Protein AF-A0A8C3NAK6-F1 (afdb_monomer)

Radius of gyration: 16.0 Å; Cα contacts (8 Å, |Δi|>4): 128; chains: 1; bounding box: 35×32×42 Å

Sequence (98 aa):
MLIKEYRIPLPMSVEEYRIAQLYMIQKKSREETCGEGSGVEILENRPYVDGPGGSGQYTHKVYHIGMHIPSWFRSILPKAALRVEEESWNAYPYTRTR

Nearest PDB structures (foldseek):
  2a1l-assembly1_A  TM=9.042E-01  e=4.346E-08  Rattus norvegicus
  1t27-assembly1_A  TM=8.977E-01  e=1.039E-07  Rattus norvegicus
  8pqo-assembly1_A  TM=7.279E-01  e=9.177E-08  Homo sapiens
  1kcm-assembly1_A-2  TM=6.876E-01  e=9.766E-08  Mus musculus
  5ep5-assembly1_B  TM=2.673E-01  e=7.248E+00  Staphylococcus aureus subsp. aureus Mu50

InterPro domains:
  IPR001666 Phosphatidylinositol transfer protein [PR00391] (16-35)
  IPR001666 Phosphatidylinositol transfer protein [PR00391] (85-98)
  IPR001666 Phosphatidylinositol transfer protein [PTHR10658] (1-98)
  IPR023393 START-like domain superfamily [G3DSA:3.30.530.20] (1-98)
  IPR055261 Phosphatidylinositol transfer protein, N-terminal [PF02121] (1-98)

Structure (mmCIF, N/CA/C/O backbone):
data_AF-A0A8C3NAK6-F1
#
_entry.id   AF-A0A8C3NAK6-F1
#
loop_
_atom_site.group_PDB
_atom_site.id
_atom_site.type_symbol
_atom_site.label_atom_id
_atom_site.label_alt_id
_atom_site.label_comp_id
_atom_site.label_asym_id
_atom_site.label_entity_id
_atom_site.label_seq_id
_atom_site.pdbx_PDB_ins_code
_atom_site.Cartn_x
_atom_site.Cartn_y
_atom_site.Cartn_z
_atom_site.occupancy
_atom_site.B_iso_or_equiv
_atom_site.auth_seq_id
_atom_site.auth_comp_id
_atom_site.auth_asym_id
_atom_site.auth_atom_id
_atom_site.pdbx_PDB_model_num
ATOM 1 N N . MET A 1 1 ? -14.475 -3.952 -17.837 1.00 79.12 1 MET A N 1
ATOM 2 C CA . MET A 1 1 ? -13.682 -3.811 -16.596 1.00 79.12 1 MET A CA 1
ATOM 3 C C . MET A 1 1 ? -14.042 -4.972 -15.685 1.00 79.12 1 MET A C 1
ATOM 5 O O . MET A 1 1 ? -15.227 -5.173 -15.457 1.00 79.12 1 MET A O 1
ATOM 9 N N . LEU A 1 2 ? -13.067 -5.772 -15.249 1.00 93.31 2 LEU A N 1
ATOM 10 C CA . LEU A 1 2 ? -13.302 -6.891 -14.331 1.00 93.31 2 LEU A CA 1
ATOM 11 C C . LEU A 1 2 ? -13.037 -6.410 -12.903 1.00 93.31 2 LEU A C 1
ATOM 13 O O . LEU A 1 2 ? -11.934 -5.955 -12.620 1.00 93.31 2 LEU A O 1
ATOM 17 N N . ILE A 1 3 ? -14.033 -6.503 -12.026 1.00 94.69 3 ILE A N 1
ATOM 18 C CA . ILE A 1 3 ? -13.916 -6.102 -10.620 1.00 94.69 3 ILE A CA 1
ATOM 19 C C . ILE A 1 3 ? -13.894 -7.365 -9.763 1.00 94.69 3 ILE A C 1
ATOM 21 O O . ILE A 1 3 ? -14.727 -8.253 -9.948 1.00 94.69 3 ILE A O 1
ATOM 25 N N . LYS A 1 4 ? -12.933 -7.447 -8.840 1.00 96.88 4 LYS A N 1
ATOM 26 C CA . LYS A 1 4 ? -12.830 -8.518 -7.844 1.00 96.88 4 LYS A CA 1
ATOM 27 C C . LYS A 1 4 ? -12.621 -7.904 -6.465 1.00 96.88 4 LYS A C 1
ATOM 29 O O . LYS A 1 4 ? -11.767 -7.037 -6.310 1.00 96.88 4 LYS A O 1
ATOM 34 N N . GLU A 1 5 ? -13.384 -8.374 -5.485 1.00 96.88 5 GLU A N 1
ATOM 35 C CA . GLU A 1 5 ? -13.239 -7.992 -4.080 1.00 96.88 5 GLU A CA 1
ATOM 36 C C . GLU A 1 5 ? -12.543 -9.122 -3.316 1.00 96.88 5 GLU A C 1
ATOM 38 O O . GLU A 1 5 ? -12.987 -10.270 -3.349 1.00 96.88 5 GLU A O 1
ATOM 43 N N . TYR A 1 6 ? -11.451 -8.793 -2.627 1.00 97.06 6 TYR A N 1
ATOM 44 C CA . TYR A 1 6 ? -10.708 -9.727 -1.786 1.00 97.06 6 TYR A CA 1
ATOM 45 C C . TYR A 1 6 ? -11.007 -9.420 -0.318 1.00 97.06 6 TYR A C 1
ATOM 47 O O . TYR A 1 6 ? -10.666 -8.348 0.175 1.00 97.06 6 TYR A O 1
ATOM 55 N N . ARG A 1 7 ? -11.637 -10.365 0.388 1.00 97.00 7 ARG A N 1
ATOM 56 C CA . ARG A 1 7 ? -11.914 -10.258 1.828 1.00 97.00 7 ARG A CA 1
ATOM 57 C C . ARG A 1 7 ? -10.867 -11.049 2.600 1.00 97.00 7 ARG A C 1
ATOM 59 O O . ARG A 1 7 ? -10.805 -12.267 2.467 1.00 97.00 7 ARG A O 1
ATOM 66 N N . ILE A 1 8 ? -10.051 -10.355 3.390 1.00 95.75 8 ILE A N 1
ATOM 67 C CA . ILE A 1 8 ? -8.921 -10.938 4.122 1.00 95.75 8 ILE A CA 1
ATOM 68 C C . ILE A 1 8 ? -9.182 -10.762 5.627 1.00 95.75 8 ILE A C 1
ATOM 70 O O . ILE A 1 8 ? -8.853 -9.709 6.172 1.00 95.75 8 ILE A O 1
ATOM 74 N N . PRO A 1 9 ? -9.815 -11.736 6.309 1.00 95.94 9 PRO A N 1
ATOM 75 C CA . PRO A 1 9 ? -9.986 -11.673 7.756 1.00 95.94 9 PRO A CA 1
ATOM 76 C C . PRO A 1 9 ? -8.628 -11.845 8.441 1.00 95.94 9 PRO A C 1
ATOM 78 O O . PRO A 1 9 ? -7.874 -12.763 8.119 1.00 95.94 9 PRO A O 1
ATOM 81 N N . LEU A 1 10 ? -8.321 -10.969 9.394 1.00 96.19 10 LEU A N 1
ATOM 82 C CA . LEU A 1 10 ? -7.082 -11.009 10.166 1.00 96.19 10 LEU A CA 1
ATOM 83 C C . LEU A 1 10 ? -7.412 -11.035 11.664 1.00 96.19 10 LEU A C 1
ATOM 85 O O . LEU A 1 10 ? -8.337 -10.338 12.083 1.00 96.19 10 LEU A O 1
ATOM 89 N N . PRO A 1 11 ? -6.677 -11.807 12.484 1.00 96.81 11 PRO A N 1
ATOM 90 C CA . PRO A 1 11 ? -6.885 -11.871 13.929 1.00 96.81 11 PRO A CA 1
ATOM 91 C C . PRO A 1 11 ? -6.214 -10.677 14.634 1.00 96.81 11 PRO A C 1
ATOM 93 O O . PRO A 1 11 ? -5.359 -10.859 15.495 1.00 96.81 11 PRO A O 1
ATOM 96 N N . MET A 1 12 ? -6.553 -9.456 14.219 1.00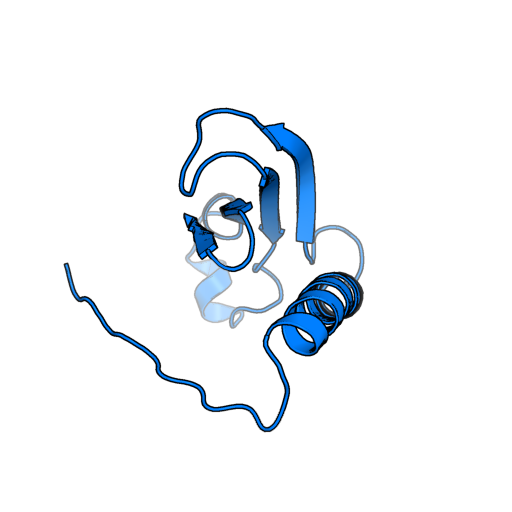 95.69 12 MET A N 1
ATOM 97 C CA . MET A 1 12 ? -6.059 -8.206 14.804 1.00 95.69 12 MET A CA 1
ATOM 98 C C . MET A 1 12 ? -7.115 -7.109 14.696 1.00 95.69 12 MET A C 1
ATOM 100 O O . MET A 1 12 ? -7.970 -7.137 13.807 1.00 95.69 12 MET A O 1
ATOM 104 N N . SER A 1 13 ? -7.042 -6.141 15.602 1.00 97.00 13 SER A N 1
ATOM 105 C CA . SER A 1 13 ? -7.854 -4.926 15.552 1.00 97.00 13 SER A CA 1
ATOM 106 C C . SER A 1 13 ? -7.471 -4.032 14.368 1.00 97.00 13 SER A C 1
ATOM 108 O O . SER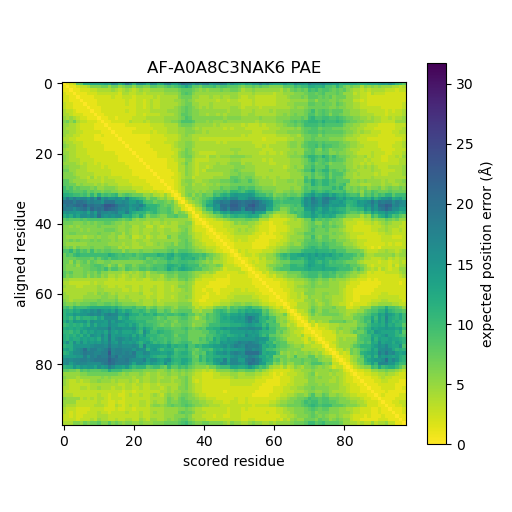 A 1 13 ? -6.406 -4.161 13.755 1.00 97.00 13 SER A O 1
ATOM 110 N N . VAL A 1 14 ? -8.356 -3.089 14.055 1.00 94.75 14 VAL A N 1
ATOM 111 C CA . VAL A 1 14 ? -8.139 -2.069 13.022 1.00 94.75 14 VAL A CA 1
ATOM 112 C C . VAL A 1 14 ? -6.926 -1.204 13.408 1.00 94.75 14 VAL A C 1
ATOM 114 O O . VAL A 1 14 ? -6.020 -0.969 12.612 1.00 94.75 14 VAL A O 1
ATOM 117 N N . GLU A 1 15 ? -6.819 -0.819 14.672 1.00 93.94 15 GLU A N 1
ATOM 118 C CA . GLU A 1 15 ? -5.719 -0.017 15.203 1.00 93.94 15 GLU A CA 1
ATOM 119 C C . GLU A 1 15 ? -4.362 -0.728 15.079 1.00 93.94 15 GLU A C 1
ATOM 121 O O . GLU A 1 15 ? -3.385 -0.119 14.630 1.00 93.94 15 GLU A O 1
ATOM 126 N N . GLU A 1 16 ? -4.295 -2.022 15.405 1.00 96.31 16 GLU A N 1
ATOM 127 C CA . GLU A 1 16 ? -3.086 -2.835 15.213 1.00 96.31 16 GLU A CA 1
ATOM 128 C C . GLU A 1 16 ? -2.727 -2.963 13.731 1.00 96.31 16 GLU A C 1
ATOM 130 O O . GLU A 1 16 ? -1.555 -2.822 13.362 1.00 96.31 16 GLU A O 1
ATOM 135 N N . TYR A 1 17 ? -3.727 -3.157 12.863 1.00 95.25 17 TYR A N 1
ATOM 136 C CA . TYR A 1 17 ? -3.508 -3.243 11.422 1.00 95.25 17 TYR A CA 1
ATOM 137 C C . TYR A 1 17 ? -2.901 -1.956 10.857 1.00 95.25 17 TYR A C 1
ATOM 139 O O . TYR A 1 17 ? -2.023 -2.030 10.000 1.00 95.25 17 TYR A O 1
ATOM 147 N N . ARG A 1 18 ? -3.296 -0.776 11.351 1.00 91.00 18 ARG A N 1
ATOM 148 C CA . ARG A 1 18 ? -2.707 0.506 10.922 1.00 91.00 18 ARG A CA 1
ATOM 149 C C . ARG A 1 18 ? -1.190 0.531 11.115 1.00 91.00 18 ARG A C 1
ATOM 151 O O . ARG A 1 18 ? -0.455 0.939 10.216 1.00 91.00 18 ARG A O 1
ATOM 158 N N . ILE A 1 19 ? -0.724 0.094 12.284 1.00 92.50 19 ILE A N 1
ATOM 159 C CA . ILE A 1 19 ? 0.705 0.052 12.622 1.00 92.50 19 ILE A CA 1
ATOM 160 C C . ILE A 1 19 ? 1.400 -1.031 11.789 1.00 92.50 19 ILE A C 1
ATOM 162 O O . ILE A 1 19 ? 2.441 -0.775 11.175 1.00 92.50 19 ILE A O 1
ATOM 166 N N . ALA A 1 20 ? 0.797 -2.221 11.717 1.00 93.06 20 ALA A N 1
ATOM 167 C CA . ALA A 1 20 ? 1.331 -3.349 10.964 1.00 93.06 20 ALA A CA 1
ATOM 168 C C . ALA A 1 20 ? 1.471 -3.033 9.467 1.00 93.06 20 ALA A C 1
ATOM 170 O O . ALA A 1 20 ? 2.497 -3.347 8.871 1.00 93.06 20 ALA A O 1
ATOM 171 N N . GLN A 1 21 ? 0.484 -2.369 8.863 1.00 90.44 21 GLN A N 1
ATOM 172 C CA . GLN A 1 21 ? 0.491 -1.990 7.451 1.00 90.44 21 GLN A CA 1
ATOM 173 C C . GLN A 1 21 ? 1.676 -1.074 7.127 1.00 90.44 21 GLN A C 1
ATOM 175 O O . GLN A 1 21 ? 2.413 -1.338 6.178 1.00 90.44 21 GLN A O 1
ATOM 180 N N . LEU A 1 22 ? 1.897 -0.026 7.927 1.00 86.94 22 LEU A N 1
ATOM 181 C CA . LEU A 1 22 ? 3.009 0.907 7.720 1.00 86.94 22 LEU A CA 1
ATOM 182 C C . LEU A 1 22 ? 4.367 0.211 7.866 1.00 86.94 22 LEU A C 1
ATOM 184 O O . LEU A 1 22 ? 5.248 0.398 7.022 1.00 86.94 22 LEU A O 1
ATOM 188 N N . TYR A 1 23 ? 4.512 -0.636 8.888 1.00 90.94 23 TYR A N 1
ATOM 189 C CA . TYR A 1 23 ? 5.712 -1.451 9.075 1.00 90.94 23 TYR A CA 1
ATOM 190 C C . TYR A 1 23 ? 5.955 -2.382 7.879 1.00 90.94 23 TYR A C 1
ATOM 192 O O . TYR A 1 23 ? 7.067 -2.444 7.354 1.00 90.94 23 TYR A O 1
ATOM 200 N N . MET A 1 24 ? 4.915 -3.078 7.414 1.00 89.94 24 MET A N 1
ATOM 201 C CA . MET A 1 24 ? 5.015 -4.019 6.300 1.00 89.94 24 MET A CA 1
ATOM 202 C C . MET A 1 24 ? 5.361 -3.326 4.985 1.00 89.94 24 MET A C 1
ATOM 204 O O . MET A 1 24 ? 6.171 -3.864 4.235 1.00 89.94 24 MET A O 1
ATOM 208 N N . ILE A 1 25 ? 4.827 -2.129 4.723 1.00 84.19 25 ILE A N 1
ATOM 209 C CA . ILE A 1 25 ? 5.210 -1.329 3.550 1.00 84.19 25 ILE A CA 1
ATOM 210 C C . ILE A 1 25 ? 6.711 -1.029 3.593 1.00 84.19 25 ILE A C 1
ATOM 212 O O . ILE A 1 25 ? 7.412 -1.302 2.623 1.00 84.19 25 ILE A O 1
ATOM 216 N N . GLN A 1 26 ? 7.226 -0.532 4.721 1.00 82.88 26 GLN A N 1
ATOM 217 C CA . GLN A 1 26 ? 8.652 -0.213 4.854 1.00 82.88 26 GLN A CA 1
ATOM 218 C C . GLN A 1 26 ? 9.540 -1.454 4.728 1.00 82.88 26 GLN A C 1
ATOM 220 O O . GLN A 1 26 ? 10.536 -1.439 3.999 1.00 82.88 26 GLN A O 1
ATOM 225 N N . LYS A 1 27 ? 9.174 -2.542 5.414 1.00 87.94 27 LYS A N 1
ATOM 226 C CA . LYS A 1 27 ? 9.909 -3.806 5.357 1.00 87.94 27 LYS A CA 1
ATOM 227 C C . LYS A 1 27 ? 9.938 -4.358 3.933 1.00 87.94 27 LYS A C 1
ATOM 229 O O . LYS A 1 27 ? 11.011 -4.705 3.447 1.00 87.94 27 LYS A O 1
ATOM 234 N N . LYS A 1 28 ? 8.790 -4.376 3.248 1.00 83.50 28 LYS A N 1
ATOM 235 C CA . LYS A 1 28 ? 8.687 -4.892 1.881 1.00 83.50 28 LYS A CA 1
ATOM 236 C C . LYS A 1 28 ? 9.461 -4.031 0.888 1.00 83.50 28 LYS A C 1
ATOM 238 O O . LYS A 1 28 ? 10.192 -4.577 0.071 1.00 83.50 28 LYS A O 1
ATOM 243 N N . SER A 1 29 ? 9.379 -2.703 0.995 1.00 76.62 29 SER A N 1
ATOM 244 C CA . SER A 1 29 ? 10.187 -1.796 0.170 1.00 76.62 29 SER A CA 1
ATOM 245 C C . SER A 1 29 ? 11.688 -2.059 0.330 1.00 76.62 29 SER A C 1
ATOM 247 O O . SER A 1 29 ? 12.416 -2.056 -0.661 1.00 76.62 29 SER A O 1
ATOM 249 N N . ARG A 1 30 ? 12.155 -2.346 1.552 1.00 80.44 30 ARG A N 1
ATOM 250 C CA . ARG A 1 30 ? 13.558 -2.706 1.804 1.00 80.44 30 ARG A CA 1
ATOM 251 C C . ARG A 1 30 ? 13.943 -4.053 1.186 1.00 80.44 30 ARG A C 1
ATOM 253 O O . ARG A 1 30 ? 15.040 -4.163 0.656 1.00 80.44 30 ARG A O 1
ATOM 260 N N . GLU A 1 31 ? 13.073 -5.058 1.263 1.00 80.12 31 GLU A N 1
ATOM 261 C CA . GLU A 1 31 ? 13.320 -6.394 0.693 1.00 80.12 31 GLU A CA 1
ATOM 262 C C . GLU A 1 31 ? 13.354 -6.395 -0.843 1.00 80.12 31 GLU A C 1
ATOM 264 O O . GLU A 1 31 ? 14.125 -7.144 -1.431 1.00 80.12 31 GLU A O 1
ATOM 269 N N . GLU A 1 32 ? 12.540 -5.560 -1.492 1.00 71.06 32 GLU A N 1
ATOM 270 C CA . GLU A 1 32 ? 12.469 -5.473 -2.961 1.00 71.06 32 GLU A CA 1
ATOM 271 C C . GLU A 1 32 ? 13.601 -4.628 -3.576 1.00 71.06 32 GLU A C 1
ATOM 273 O O . GLU A 1 32 ? 13.833 -4.662 -4.786 1.00 71.06 32 GLU A O 1
ATOM 278 N N . THR A 1 33 ? 14.329 -3.860 -2.764 1.00 70.12 33 THR A N 1
ATOM 279 C CA . THR A 1 33 ? 15.430 -3.017 -3.247 1.00 70.12 33 THR A CA 1
ATOM 280 C C . THR A 1 33 ? 16.725 -3.828 -3.329 1.00 70.12 33 THR A C 1
ATOM 282 O O . THR A 1 33 ? 17.481 -3.926 -2.364 1.00 70.12 33 THR A O 1
ATOM 285 N N . CYS A 1 34 ? 16.989 -4.404 -4.503 1.00 62.59 34 CYS A N 1
ATOM 286 C CA . CYS A 1 34 ? 18.169 -5.226 -4.793 1.00 62.59 34 CYS A CA 1
ATOM 287 C C . CYS A 1 34 ? 19.110 -4.531 -5.797 1.00 62.59 34 CYS A C 1
ATOM 289 O O . CYS A 1 34 ? 19.104 -4.850 -6.984 1.00 62.59 34 CYS A O 1
ATOM 291 N N . GLY A 1 35 ? 19.947 -3.603 -5.322 1.00 63.28 35 GLY A N 1
ATOM 292 C CA . GLY A 1 35 ? 20.980 -2.944 -6.141 1.00 63.28 35 GLY A CA 1
ATOM 293 C C . GLY A 1 35 ? 20.464 -1.852 -7.094 1.00 63.28 35 GLY A C 1
ATOM 294 O O . GLY A 1 35 ? 19.297 -1.471 -7.061 1.00 63.28 35 GLY A O 1
ATOM 295 N N . GLU A 1 36 ? 21.355 -1.305 -7.929 1.00 58.22 36 GLU A N 1
ATOM 296 C CA . GLU A 1 36 ? 21.030 -0.215 -8.865 1.00 58.22 36 GLU A CA 1
ATOM 297 C C . GLU A 1 36 ? 19.993 -0.643 -9.919 1.00 58.22 36 GLU A C 1
ATOM 299 O O . GLU A 1 36 ? 20.191 -1.602 -10.666 1.00 58.22 36 GLU A O 1
ATOM 304 N N . GLY A 1 37 ? 18.884 0.100 -10.008 1.00 61.22 37 GLY A N 1
ATOM 305 C CA . GLY A 1 37 ? 17.851 -0.087 -11.034 1.00 61.22 37 GLY A CA 1
ATOM 306 C C . GLY A 1 37 ? 16.801 -1.169 -10.743 1.00 61.22 37 GLY A C 1
ATOM 307 O O . GLY A 1 37 ? 16.009 -1.479 -11.636 1.00 61.22 37 GLY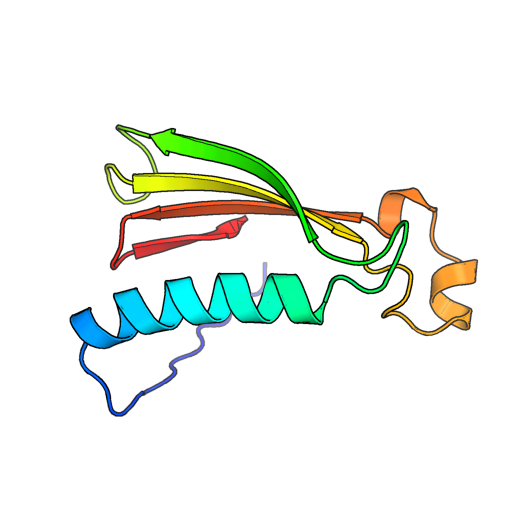 A O 1
ATOM 308 N N . SER A 1 38 ? 16.772 -1.722 -9.525 1.00 66.00 38 SER A N 1
ATOM 309 C CA . SER A 1 38 ? 15.751 -2.664 -9.044 1.00 66.00 38 SER A CA 1
ATOM 310 C C . SER A 1 38 ? 15.106 -2.148 -7.757 1.00 66.00 38 SER A C 1
ATOM 312 O O . SER A 1 38 ? 15.798 -1.629 -6.884 1.00 66.00 38 SER A O 1
ATOM 314 N N . GLY A 1 39 ? 13.793 -2.337 -7.616 1.00 75.31 39 GLY A N 1
ATOM 315 C CA . GLY A 1 39 ? 13.065 -2.027 -6.383 1.00 75.31 39 GLY A CA 1
ATOM 316 C C . GLY A 1 39 ? 12.060 -0.886 -6.506 1.00 75.31 39 GLY A C 1
ATOM 317 O O . GLY A 1 39 ? 11.469 -0.676 -7.568 1.00 75.31 39 GLY A O 1
ATOM 318 N N . VAL A 1 40 ? 11.826 -0.200 -5.385 1.00 81.31 40 VAL A N 1
ATOM 319 C CA . VAL A 1 40 ? 10.755 0.793 -5.222 1.00 81.31 40 VAL A CA 1
ATOM 320 C C . VAL A 1 40 ? 11.353 2.176 -5.000 1.00 81.31 40 VAL A C 1
ATOM 322 O O . VAL A 1 40 ? 11.991 2.424 -3.979 1.00 81.31 40 VAL A O 1
ATOM 325 N N . GLU A 1 41 ? 11.109 3.091 -5.930 1.00 83.44 41 GLU A N 1
ATOM 326 C CA . GLU A 1 41 ? 11.454 4.504 -5.802 1.00 83.44 41 GLU A CA 1
ATOM 327 C C . GLU A 1 41 ? 10.246 5.273 -5.252 1.00 83.44 41 GLU A C 1
ATOM 329 O O . GLU A 1 41 ? 9.134 5.127 -5.755 1.00 83.44 41 GLU A O 1
ATOM 334 N N . ILE A 1 42 ? 10.439 6.086 -4.211 1.00 85.69 42 ILE A N 1
ATOM 335 C CA . ILE A 1 42 ? 9.390 6.964 -3.675 1.00 85.69 42 ILE A CA 1
ATOM 336 C C . ILE A 1 42 ? 9.627 8.361 -4.248 1.00 85.69 42 ILE A C 1
ATOM 338 O O . ILE A 1 42 ? 10.558 9.042 -3.824 1.00 85.69 42 ILE A O 1
ATOM 342 N N . LEU A 1 43 ? 8.791 8.780 -5.198 1.00 89.00 43 LEU A N 1
ATOM 343 C CA . LEU A 1 43 ? 8.898 10.088 -5.849 1.00 89.00 43 LEU A CA 1
ATOM 344 C C . LEU A 1 43 ? 8.269 11.198 -5.011 1.00 89.00 43 LEU A C 1
ATOM 346 O O . LEU A 1 43 ? 8.810 12.295 -4.909 1.00 89.00 43 LEU A O 1
ATOM 350 N N . GLU A 1 44 ? 7.119 10.914 -4.403 1.00 91.56 44 GLU A N 1
ATOM 351 C CA . GLU A 1 44 ? 6.390 11.888 -3.602 1.00 91.56 44 GLU A CA 1
ATOM 352 C C . GLU A 1 44 ? 5.809 11.222 -2.360 1.00 91.56 44 GLU A C 1
ATOM 354 O O . GLU A 1 44 ? 5.300 10.101 -2.413 1.00 91.56 44 GLU A O 1
ATOM 359 N N . ASN A 1 45 ? 5.892 11.916 -1.229 1.00 92.12 45 ASN A N 1
ATOM 360 C CA . ASN A 1 45 ? 5.287 11.499 0.025 1.00 92.12 45 ASN A CA 1
ATOM 361 C C . ASN A 1 45 ? 4.876 12.749 0.804 1.00 92.12 45 ASN A C 1
ATOM 363 O O . ASN A 1 45 ? 5.711 13.381 1.454 1.00 92.12 45 ASN A O 1
ATOM 367 N N . ARG A 1 46 ? 3.601 13.128 0.715 1.00 93.25 46 ARG A N 1
ATOM 368 C CA . ARG A 1 46 ? 3.097 14.360 1.331 1.00 93.25 46 ARG A CA 1
ATOM 369 C C . ARG A 1 46 ? 1.721 14.174 1.961 1.00 93.25 46 ARG A C 1
ATOM 371 O O . ARG A 1 46 ? 0.932 13.361 1.475 1.00 93.25 46 ARG A O 1
ATOM 378 N N . PRO A 1 47 ? 1.397 14.950 3.007 1.00 94.62 47 PRO A N 1
ATOM 379 C CA . PRO A 1 47 ? 0.024 15.037 3.473 1.00 94.62 47 PRO A CA 1
ATOM 380 C C . PRO A 1 47 ? -0.868 15.673 2.395 1.00 94.62 47 PRO A C 1
ATOM 382 O O . PRO A 1 47 ? -0.413 16.478 1.574 1.00 94.62 47 PRO A O 1
ATOM 385 N N . TYR A 1 48 ? -2.152 15.326 2.408 1.00 93.31 48 TYR A N 1
ATOM 386 C CA . TYR A 1 48 ? -3.180 15.969 1.594 1.00 93.31 48 TYR A CA 1
ATOM 387 C C . TYR A 1 48 ? -4.445 16.236 2.414 1.00 93.31 48 TYR A C 1
ATOM 389 O O . TYR A 1 48 ? -4.738 15.555 3.399 1.00 93.31 48 TYR A O 1
ATOM 397 N N . VAL A 1 49 ? -5.203 17.231 1.963 1.00 91.56 49 VAL A N 1
ATOM 398 C CA . VAL A 1 49 ? -6.535 17.588 2.460 1.00 91.56 49 VAL A CA 1
ATOM 399 C C . VAL A 1 49 ? -7.492 17.512 1.264 1.00 91.56 49 VAL A C 1
ATOM 401 O O . VAL A 1 49 ? -7.057 17.734 0.134 1.00 91.56 49 VAL A O 1
ATOM 404 N N . ASP A 1 50 ? -8.749 17.133 1.498 1.00 88.12 50 ASP A N 1
ATOM 405 C CA . ASP A 1 50 ? -9.813 17.032 0.481 1.00 88.12 50 ASP A CA 1
ATOM 406 C C . ASP A 1 50 ? -9.546 16.045 -0.676 1.00 88.12 50 ASP A C 1
ATOM 408 O O . ASP A 1 50 ? -9.872 16.296 -1.837 1.00 88.12 50 ASP A O 1
ATOM 412 N N . GLY A 1 51 ? -8.966 14.885 -0.367 1.00 86.81 51 GLY A N 1
ATOM 413 C CA . GLY A 1 51 ? -8.792 13.779 -1.311 1.00 86.81 51 GLY A CA 1
ATOM 414 C C . GLY A 1 51 ? -9.691 12.566 -1.016 1.00 86.81 51 GLY A C 1
ATOM 415 O O . GLY A 1 51 ? -10.650 12.644 -0.246 1.00 86.81 51 GLY A O 1
ATOM 416 N N . PRO A 1 52 ? -9.416 11.408 -1.640 1.00 87.25 52 PRO A N 1
ATOM 417 C CA . PRO A 1 52 ? -10.214 10.194 -1.469 1.00 87.25 52 PRO A CA 1
ATOM 418 C C . PRO A 1 52 ? -10.199 9.706 -0.017 1.00 87.25 52 PRO A C 1
ATOM 420 O O . PRO A 1 52 ? -9.161 9.292 0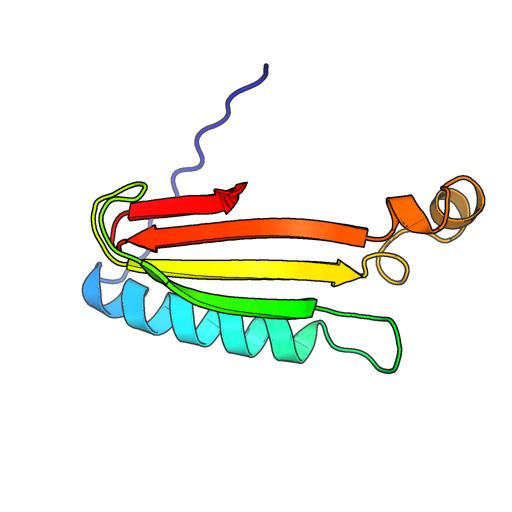.485 1.00 87.25 52 PRO A O 1
ATOM 423 N N . GLY A 1 53 ? -11.358 9.709 0.642 1.00 87.50 53 GLY A N 1
ATOM 424 C CA . GLY A 1 53 ? -11.458 9.378 2.068 1.00 87.50 53 GLY A CA 1
ATOM 425 C C . GLY A 1 53 ? -11.203 10.556 3.018 1.00 87.50 53 GLY A C 1
ATOM 426 O O . GLY A 1 53 ? -11.161 10.342 4.223 1.00 87.50 53 GLY A O 1
ATOM 427 N N . GLY A 1 54 ? -11.083 11.789 2.511 1.00 91.88 54 GLY A N 1
ATOM 428 C CA . GLY A 1 54 ? -10.935 13.002 3.320 1.00 91.88 54 GLY A CA 1
ATOM 429 C C . GLY A 1 54 ? -9.500 13.518 3.332 1.00 91.88 54 GLY A C 1
ATOM 430 O O . GLY A 1 54 ? -8.981 13.920 2.296 1.00 91.88 54 GLY A O 1
ATOM 431 N N . SER A 1 55 ? -8.864 13.547 4.499 1.00 91.81 55 SER A N 1
ATOM 432 C CA . SER A 1 55 ? -7.458 13.931 4.660 1.00 91.81 55 SER A CA 1
ATOM 433 C C . SER A 1 55 ? -6.593 12.709 4.954 1.00 91.81 55 SER A C 1
ATOM 435 O O . SER A 1 55 ? -7.041 11.729 5.551 1.00 91.81 55 SER A O 1
ATOM 437 N N . GLY A 1 56 ? -5.336 12.747 4.521 1.00 92.44 56 GLY A N 1
ATOM 438 C CA . GLY A 1 56 ? -4.457 11.595 4.666 1.00 92.44 56 GLY A CA 1
ATOM 439 C C . GLY A 1 56 ? -3.065 11.812 4.099 1.00 92.44 56 GLY A C 1
ATOM 440 O O . GLY A 1 56 ? -2.609 12.945 3.941 1.00 92.44 56 GLY A O 1
ATOM 441 N N . GLN A 1 57 ? -2.396 10.706 3.778 1.00 92.38 57 GLN A N 1
ATOM 442 C CA . GLN A 1 57 ? -1.071 10.699 3.167 1.00 92.38 57 GLN A CA 1
ATOM 443 C C . GLN A 1 57 ? -1.155 10.267 1.704 1.00 92.38 57 GLN A C 1
ATOM 445 O O . GLN A 1 57 ? -1.740 9.229 1.386 1.00 92.38 57 GLN A O 1
ATOM 450 N N . TYR A 1 58 ? -0.562 11.060 0.819 1.00 93.38 58 TYR A N 1
ATOM 451 C CA . TYR A 1 58 ? -0.401 10.740 -0.589 1.00 93.38 58 TYR A CA 1
ATOM 452 C C . TYR A 1 58 ? 1.020 10.245 -0.833 1.00 93.38 58 TYR A C 1
ATOM 454 O O . TYR A 1 58 ? 1.981 10.874 -0.377 1.00 93.38 58 TYR A O 1
ATOM 462 N N . THR A 1 59 ? 1.151 9.146 -1.571 1.00 92.12 59 THR A N 1
ATOM 463 C CA . THR A 1 59 ? 2.446 8.651 -2.033 1.00 92.12 59 THR A CA 1
ATOM 464 C C . THR A 1 59 ? 2.413 8.322 -3.514 1.00 92.12 59 THR A C 1
ATOM 466 O O . THR A 1 59 ? 1.510 7.615 -3.953 1.00 92.12 59 THR A O 1
ATOM 469 N N . HIS A 1 60 ? 3.440 8.753 -4.238 1.00 92.81 60 HIS A N 1
ATOM 470 C CA . HIS A 1 60 ? 3.698 8.351 -5.615 1.00 92.81 60 HIS A CA 1
ATOM 471 C C . HIS A 1 60 ? 4.981 7.521 -5.648 1.00 92.81 60 HIS A C 1
ATOM 473 O O . HIS A 1 60 ? 6.036 7.986 -5.199 1.00 92.81 60 HIS A O 1
ATOM 479 N N . LYS A 1 61 ? 4.884 6.282 -6.130 1.00 89.25 61 LYS A N 1
ATOM 480 C CA . LYS A 1 61 ? 6.000 5.336 -6.184 1.00 89.25 61 LYS A CA 1
ATOM 481 C C . LYS A 1 61 ? 6.190 4.778 -7.584 1.00 89.25 61 LYS A C 1
ATOM 483 O O . LYS A 1 61 ? 5.220 4.576 -8.306 1.00 89.25 61 LYS A O 1
ATOM 488 N N . VAL A 1 62 ? 7.434 4.457 -7.922 1.00 88.50 62 VAL A N 1
ATOM 489 C CA . VAL A 1 62 ? 7.790 3.757 -9.156 1.00 88.50 62 VAL A CA 1
ATOM 490 C C . VAL A 1 62 ? 8.435 2.425 -8.814 1.00 88.50 62 VAL A C 1
ATOM 492 O O . VAL A 1 62 ? 9.461 2.361 -8.139 1.00 88.50 62 VAL A O 1
ATOM 495 N N . TYR A 1 63 ? 7.835 1.348 -9.303 1.00 84.56 63 TYR A N 1
ATOM 496 C CA . TYR A 1 63 ? 8.332 -0.011 -9.159 1.00 84.56 63 TYR A CA 1
ATOM 497 C C . TYR A 1 63 ? 9.106 -0.415 -10.409 1.00 84.56 63 TYR A C 1
ATOM 499 O O . TYR A 1 63 ? 8.572 -0.426 -11.521 1.00 84.56 63 TYR A O 1
ATOM 507 N N . HIS A 1 64 ? 10.365 -0.795 -10.222 1.00 83.62 64 HIS A N 1
ATOM 508 C CA . HIS A 1 64 ? 11.245 -1.290 -11.273 1.00 83.62 64 HIS A CA 1
ATOM 509 C C . HIS A 1 64 ? 11.193 -2.820 -11.314 1.00 83.62 64 HIS A C 1
ATOM 511 O O . HIS A 1 64 ? 11.960 -3.509 -10.644 1.00 83.62 64 HIS A O 1
ATOM 517 N N . ILE A 1 65 ? 10.285 -3.368 -12.121 1.00 78.75 65 ILE A N 1
ATOM 518 C CA . ILE A 1 65 ? 9.989 -4.811 -12.155 1.00 78.75 65 ILE A CA 1
ATOM 519 C C . ILE A 1 65 ? 10.865 -5.600 -13.137 1.00 78.75 65 ILE A C 1
ATOM 521 O O . ILE A 1 65 ? 10.740 -6.816 -13.244 1.00 78.75 65 ILE A O 1
ATOM 525 N N . GLY A 1 66 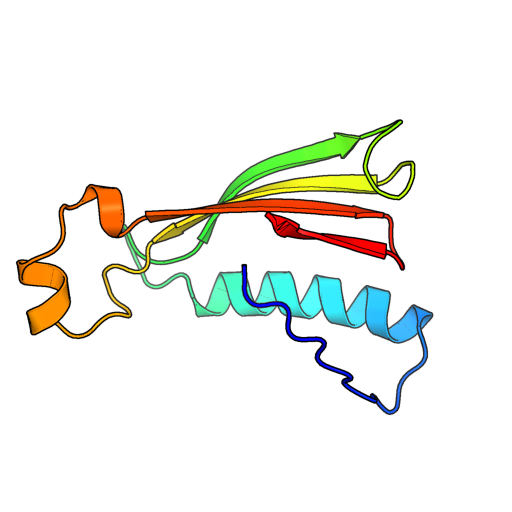? 11.785 -4.944 -13.849 1.00 72.75 66 GLY A N 1
ATOM 526 C CA . GLY A 1 66 ? 12.583 -5.574 -14.908 1.00 72.75 66 GLY A CA 1
ATOM 527 C C . GLY A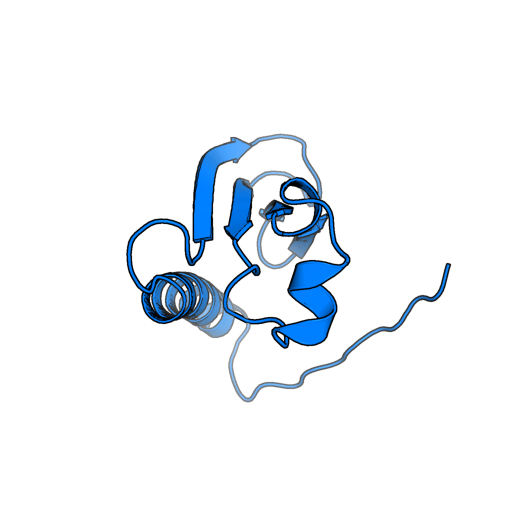 1 66 ? 13.425 -6.781 -14.477 1.00 72.75 66 GLY A C 1
ATOM 528 O O . GLY A 1 66 ? 13.758 -7.611 -15.322 1.00 72.75 66 GLY A O 1
ATOM 529 N N . MET A 1 67 ? 13.760 -6.899 -13.191 1.00 68.44 67 MET A N 1
ATOM 530 C CA . MET A 1 67 ? 14.490 -8.045 -12.631 1.00 68.44 67 MET A CA 1
ATOM 531 C C . MET A 1 67 ? 13.570 -9.157 -12.101 1.00 68.44 67 MET A C 1
ATOM 533 O O . MET A 1 67 ? 14.032 -10.277 -11.905 1.00 68.44 67 MET A O 1
ATOM 537 N N . HIS A 1 68 ? 12.276 -8.876 -11.916 1.00 71.81 68 HIS A N 1
ATOM 538 C CA . HIS A 1 68 ? 11.290 -9.809 -11.356 1.00 71.81 68 HIS A CA 1
ATOM 539 C C . HIS A 1 68 ? 10.470 -10.549 -12.424 1.00 71.81 68 HIS A C 1
ATOM 541 O O . HIS A 1 68 ? 9.680 -11.431 -12.090 1.00 71.81 68 HIS A O 1
ATOM 547 N N . ILE A 1 69 ? 10.642 -10.211 -13.706 1.00 77.69 69 ILE A N 1
ATOM 548 C CA . ILE A 1 69 ? 9.909 -10.832 -14.813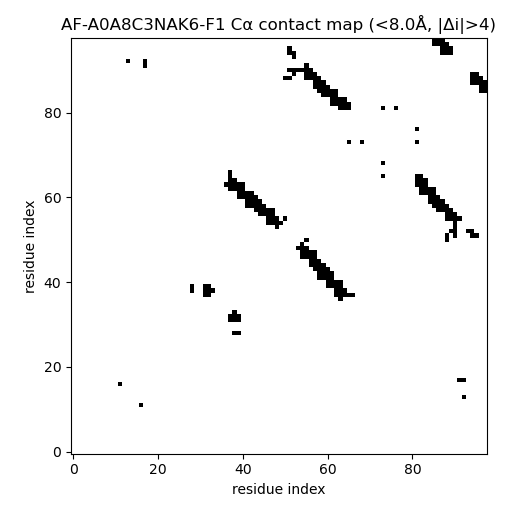 1.00 77.69 69 ILE A CA 1
ATOM 549 C C . ILE A 1 69 ? 10.832 -11.785 -15.595 1.00 77.69 69 ILE A C 1
ATOM 551 O O . ILE A 1 69 ? 12.006 -11.455 -15.789 1.00 77.69 69 ILE A O 1
ATOM 555 N N . PRO A 1 70 ? 10.344 -12.950 -16.078 1.00 79.81 70 PRO A N 1
ATOM 556 C CA . PRO A 1 70 ? 11.160 -13.892 -16.839 1.00 79.81 70 PRO A CA 1
ATOM 557 C C . PRO A 1 70 ? 11.896 -13.247 -18.021 1.00 79.81 70 PRO A C 1
ATOM 559 O O . PRO A 1 70 ? 11.333 -12.437 -18.761 1.00 79.81 70 PRO A O 1
ATOM 562 N N . SER A 1 71 ? 13.150 -13.651 -18.241 1.00 77.56 71 SER A N 1
ATOM 563 C CA . SER A 1 71 ? 14.055 -13.018 -19.213 1.00 77.56 71 SER A CA 1
ATOM 564 C C . SER A 1 71 ? 13.511 -12.986 -20.645 1.00 77.56 71 SER A C 1
ATOM 566 O O . SER A 1 71 ? 13.733 -12.007 -21.353 1.00 77.56 71 SER A O 1
ATOM 568 N N . 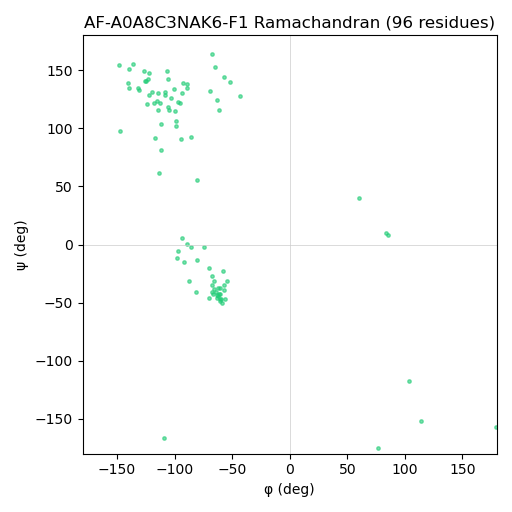TRP A 1 72 ? 12.760 -14.015 -21.058 1.00 82.00 72 TRP A N 1
ATOM 569 C CA . TRP A 1 72 ? 12.133 -14.084 -22.385 1.00 82.00 72 TRP A CA 1
ATOM 570 C C . TRP A 1 72 ? 11.015 -13.048 -22.581 1.00 82.00 72 TRP A C 1
ATOM 572 O O . TRP A 1 72 ? 10.750 -12.632 -23.702 1.00 82.00 72 TRP A O 1
ATOM 582 N N . PHE A 1 73 ? 10.358 -12.618 -21.501 1.00 79.50 73 PHE A N 1
ATOM 583 C CA . PHE A 1 73 ? 9.310 -11.600 -21.548 1.00 79.50 73 PHE A CA 1
ATOM 584 C C . PHE A 1 73 ? 9.906 -10.191 -21.440 1.00 79.50 73 PHE A C 1
ATOM 586 O O . PHE A 1 73 ? 9.425 -9.249 -22.063 1.00 79.50 73 PHE A O 1
ATOM 593 N N . ARG A 1 74 ? 11.025 -10.044 -20.720 1.00 75.44 74 ARG A N 1
ATOM 594 C CA . ARG A 1 74 ? 11.788 -8.789 -20.683 1.00 75.44 74 ARG A CA 1
ATOM 595 C C . ARG A 1 74 ? 12.338 -8.396 -22.058 1.00 75.44 74 ARG A C 1
ATOM 597 O O . ARG A 1 74 ? 12.377 -7.209 -22.361 1.00 75.44 74 ARG A O 1
ATOM 604 N N . SER A 1 75 ? 12.774 -9.354 -22.879 1.00 76.56 75 SER A N 1
ATOM 605 C CA . SER A 1 75 ? 13.389 -9.074 -24.188 1.00 76.56 75 SER A CA 1
ATOM 606 C C . SER A 1 75 ? 12.411 -8.546 -25.243 1.00 76.56 75 SER A C 1
ATOM 608 O O . SER A 1 75 ? 12.848 -7.923 -26.206 1.00 76.56 75 SER A O 1
ATOM 610 N N . ILE A 1 76 ? 11.108 -8.769 -25.059 1.00 83.00 76 ILE A N 1
ATOM 611 C CA . ILE A 1 76 ? 10.053 -8.297 -25.969 1.00 83.00 76 ILE A CA 1
ATOM 612 C C . ILE A 1 76 ? 9.387 -6.999 -25.494 1.00 83.00 76 ILE A C 1
ATOM 614 O O . ILE A 1 76 ? 8.643 -6.381 -26.253 1.00 83.00 76 ILE A O 1
ATOM 618 N N . LEU A 1 77 ? 9.639 -6.576 -24.251 1.00 77.81 77 LEU A N 1
ATOM 619 C CA . LEU A 1 77 ? 9.042 -5.375 -23.682 1.00 77.81 77 LEU A CA 1
ATOM 620 C C . LEU A 1 77 ? 9.929 -4.136 -23.881 1.00 77.81 77 LEU A C 1
ATOM 622 O O . LEU A 1 77 ? 11.141 -4.190 -23.650 1.00 77.81 77 LEU A O 1
ATOM 626 N N . PRO A 1 78 ? 9.339 -2.975 -24.221 1.00 78.00 78 PRO A N 1
ATOM 627 C CA . PRO A 1 78 ? 10.043 -1.701 -24.157 1.00 78.00 78 PRO A CA 1
ATOM 628 C C . PRO A 1 78 ? 10.576 -1.453 -22.742 1.00 78.00 78 PRO A C 1
ATOM 630 O O . PRO A 1 78 ? 9.891 -1.739 -21.763 1.00 78.00 78 PRO A O 1
ATOM 633 N N . LYS A 1 79 ? 11.757 -0.835 -22.605 1.00 69.38 79 LYS A N 1
ATOM 634 C CA . LYS A 1 79 ? 12.337 -0.512 -21.283 1.00 69.38 79 LYS A CA 1
ATOM 635 C C . LYS A 1 79 ? 11.389 0.307 -20.392 1.00 69.38 79 LYS A C 1
ATOM 637 O O . LYS A 1 79 ? 11.413 0.142 -19.178 1.00 69.38 79 LYS A O 1
ATOM 642 N N . ALA A 1 80 ? 10.539 1.146 -20.990 1.00 67.44 80 ALA A N 1
ATOM 643 C CA . ALA A 1 80 ? 9.513 1.911 -20.280 1.00 67.44 80 ALA A CA 1
ATOM 644 C C . ALA A 1 80 ? 8.425 1.022 -19.646 1.00 67.44 80 ALA A C 1
ATOM 646 O O . ALA A 1 80 ? 7.937 1.344 -18.572 1.00 67.44 80 ALA A O 1
ATOM 647 N N . ALA A 1 81 ? 8.105 -0.127 -20.251 1.00 69.62 81 ALA A N 1
ATOM 648 C CA . ALA A 1 81 ? 7.111 -1.075 -19.740 1.00 69.62 81 ALA A CA 1
ATOM 649 C C . ALA A 1 81 ? 7.606 -1.892 -18.530 1.00 69.62 81 ALA A C 1
ATOM 651 O O . ALA A 1 81 ? 6.863 -2.700 -17.982 1.00 69.62 81 ALA A O 1
ATOM 652 N N . LEU A 1 82 ? 8.862 -1.698 -18.112 1.00 78.62 82 LEU A N 1
ATOM 653 C CA . LEU A 1 82 ? 9.438 -2.319 -16.915 1.00 78.62 82 LEU A CA 1
ATOM 654 C C . LEU A 1 82 ? 9.309 -1.429 -15.668 1.00 78.62 82 LEU A C 1
ATOM 656 O O . LEU A 1 82 ? 9.862 -1.773 -14.620 1.00 78.62 82 LEU A O 1
ATOM 660 N N . ARG A 1 83 ? 8.617 -0.289 -15.790 1.00 82.19 83 ARG A N 1
ATOM 661 C CA . ARG A 1 83 ? 8.300 0.632 -14.698 1.00 82.19 83 ARG A CA 1
ATOM 662 C C . ARG A 1 83 ? 6.792 0.641 -14.485 1.00 82.19 83 ARG A C 1
ATOM 664 O O . ARG A 1 83 ? 6.040 0.796 -15.443 1.00 82.19 83 ARG A O 1
ATOM 671 N N . VAL A 1 84 ? 6.371 0.469 -13.240 1.00 87.00 84 VAL A N 1
ATOM 672 C CA . VAL A 1 84 ? 4.969 0.595 -12.832 1.00 87.00 84 VAL A CA 1
ATOM 673 C C . VAL A 1 84 ? 4.868 1.770 -11.878 1.00 87.00 84 VAL A C 1
ATOM 675 O O . VAL A 1 84 ? 5.580 1.808 -10.878 1.00 87.00 84 VAL A O 1
ATOM 678 N N . GLU A 1 85 ? 4.011 2.726 -12.206 1.00 90.31 85 GLU A N 1
ATOM 679 C CA . GLU A 1 85 ? 3.694 3.860 -11.340 1.00 90.31 85 GLU A CA 1
ATOM 680 C C . GLU A 1 85 ? 2.524 3.475 -10.433 1.00 90.31 85 GLU A C 1
ATOM 682 O O . GLU A 1 85 ? 1.561 2.859 -10.887 1.00 90.31 85 GLU A O 1
ATOM 687 N N . GLU A 1 86 ? 2.641 3.794 -9.149 1.00 91.12 86 GLU A N 1
ATOM 688 C CA . GLU A 1 86 ? 1.603 3.599 -8.141 1.00 91.12 86 GLU A CA 1
ATOM 689 C C . GLU A 1 86 ? 1.316 4.938 -7.465 1.00 91.12 86 GLU A C 1
ATOM 691 O O . GLU A 1 86 ? 2.196 5.522 -6.817 1.00 91.12 86 GLU A O 1
ATOM 696 N N . GLU A 1 87 ? 0.070 5.387 -7.557 1.00 93.50 87 GLU A N 1
ATOM 697 C CA . GLU A 1 87 ? -0.437 6.526 -6.796 1.00 93.50 87 GLU A CA 1
ATOM 698 C C . GLU A 1 87 ? -1.341 6.017 -5.669 1.00 93.50 87 GLU A C 1
ATOM 700 O O . GLU A 1 87 ? -2.378 5.397 -5.905 1.00 93.50 87 GLU A O 1
ATOM 705 N N . SER A 1 88 ? -0.975 6.291 -4.419 1.00 92.50 88 SER A N 1
ATOM 706 C CA . SER A 1 88 ? -1.688 5.801 -3.235 1.00 92.50 88 SER A CA 1
ATOM 707 C C . SER A 1 88 ? -2.160 6.957 -2.348 1.00 92.50 88 SER A C 1
ATOM 709 O O . SER A 1 88 ? -1.371 7.809 -1.944 1.00 92.50 88 SER A O 1
ATOM 711 N N . TRP A 1 89 ? -3.448 6.956 -1.995 1.00 94.62 89 TRP A N 1
ATOM 712 C CA . TRP A 1 89 ? -4.099 7.864 -1.045 1.00 94.62 89 TRP A CA 1
ATOM 713 C C . TRP A 1 89 ? -4.523 7.080 0.192 1.00 94.62 89 TRP A C 1
ATOM 715 O O . TRP A 1 89 ? -5.517 6.350 0.171 1.00 94.62 89 TRP A O 1
ATOM 725 N N . ASN A 1 90 ? -3.775 7.235 1.279 1.00 92.62 90 ASN A N 1
ATOM 726 C CA . ASN A 1 90 ? -4.050 6.582 2.551 1.00 92.62 90 ASN A CA 1
ATOM 727 C C . ASN A 1 90 ? -4.770 7.552 3.500 1.00 92.62 90 ASN A C 1
ATOM 729 O O . ASN A 1 90 ? -4.138 8.428 4.090 1.00 92.62 90 ASN A O 1
ATOM 733 N N . ALA A 1 91 ? -6.087 7.385 3.631 1.00 92.88 91 ALA A N 1
ATOM 734 C CA . ALA A 1 91 ? -6.949 8.039 4.617 1.00 92.88 91 ALA A CA 1
ATOM 735 C C . ALA A 1 91 ? -7.488 6.979 5.590 1.00 92.88 91 ALA A C 1
ATOM 737 O O . ALA A 1 91 ? -8.687 6.689 5.627 1.00 92.88 91 ALA A O 1
ATOM 738 N N . TYR A 1 92 ? -6.565 6.326 6.306 1.00 89.50 92 TYR A N 1
ATOM 739 C CA . TYR A 1 92 ? -6.858 5.185 7.172 1.00 89.50 92 TYR A CA 1
ATOM 740 C C . TYR A 1 92 ? -8.136 5.395 8.015 1.00 89.50 92 TYR A C 1
ATOM 742 O O . TYR A 1 92 ? -8.230 6.414 8.703 1.00 89.50 92 TYR A O 1
ATOM 750 N N . PRO A 1 93 ? -9.102 4.450 8.007 1.00 91.69 93 PRO A N 1
ATOM 751 C CA . PRO A 1 93 ? -9.000 3.060 7.531 1.00 91.69 93 PRO A CA 1
ATOM 752 C C . PRO A 1 93 ? -9.233 2.858 6.027 1.00 91.69 93 PRO A C 1
ATOM 754 O O . PRO A 1 93 ? -9.116 1.736 5.537 1.00 91.69 93 PRO A O 1
ATOM 757 N N . TYR A 1 94 ? -9.551 3.912 5.278 1.00 92.62 94 TYR A N 1
ATOM 758 C CA . TYR A 1 94 ? -9.728 3.829 3.834 1.00 92.62 94 TYR A CA 1
ATOM 759 C C . TYR A 1 94 ? -8.399 4.063 3.111 1.00 92.62 94 TYR A C 1
ATOM 761 O O . TYR A 1 94 ? -7.609 4.940 3.453 1.00 92.62 94 TYR A O 1
ATOM 769 N N . THR A 1 95 ? -8.117 3.278 2.080 1.00 91.94 95 THR A N 1
ATOM 770 C CA . THR A 1 95 ? -6.961 3.506 1.212 1.00 91.94 95 THR A CA 1
ATOM 771 C C . THR A 1 95 ? -7.375 3.247 -0.220 1.00 91.94 95 THR A C 1
ATOM 773 O O . THR A 1 95 ? -8.042 2.254 -0.510 1.00 91.94 95 THR A O 1
ATOM 776 N N . ARG A 1 96 ? -6.980 4.147 -1.117 1.00 92.31 96 ARG A N 1
ATOM 777 C CA . ARG A 1 96 ? -7.172 3.991 -2.556 1.00 92.31 96 ARG A CA 1
ATOM 778 C C . ARG A 1 96 ? -5.814 3.995 -3.231 1.00 92.31 96 ARG A C 1
ATOM 780 O O . ARG A 1 96 ? -5.038 4.912 -2.997 1.00 92.31 96 ARG A O 1
ATOM 787 N N . THR A 1 97 ? -5.577 3.027 -4.099 1.00 92.62 97 THR A N 1
ATOM 788 C CA . THR A 1 97 ? -4.366 2.941 -4.918 1.00 92.62 97 THR A CA 1
ATOM 789 C C . THR A 1 97 ? -4.767 2.898 -6.385 1.00 92.62 97 THR A C 1
ATOM 791 O O . THR A 1 97 ? -5.807 2.317 -6.716 1.00 92.62 97 THR A O 1
ATOM 794 N N . ARG A 1 98 ? -3.989 3.558 -7.237 1.00 90.00 98 ARG A N 1
ATOM 795 C CA . ARG A 1 98 ? -4.170 3.630 -8.683 1.00 90.00 98 ARG A CA 1
ATOM 796 C C . ARG A 1 98 ? -2.890 3.228 -9.397 1.00 90.00 98 ARG A C 1
ATOM 798 O O . ARG A 1 98 ? -1.810 3.599 -8.889 1.00 90.00 98 ARG A O 1
#

Solvent-accessible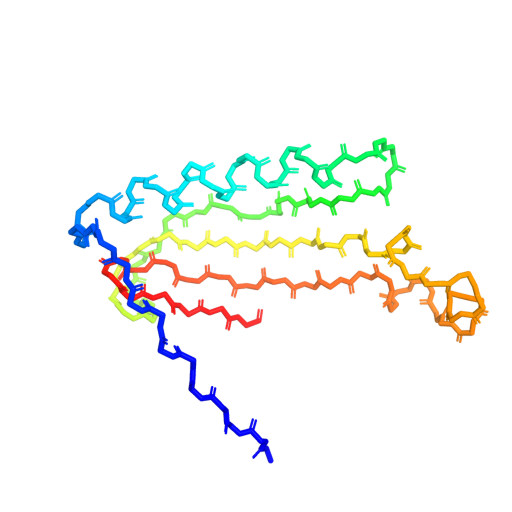 surface area (backbone atoms only — not comparable to full-atom values): 5937 Å² total; per-residue (Å²): 137,90,86,84,87,86,88,79,90,65,103,64,55,71,73,56,44,59,55,51,51,57,52,48,52,55,53,49,47,58,70,51,45,65,65,92,86,34,20,67,47,77,80,42,79,44,78,47,71,83,49,76,71,40,53,36,42,37,37,33,33,40,36,33,45,64,84,82,47,60,70,79,61,51,76,76,46,59,78,71,75,30,52,45,75,37,44,34,35,41,14,81,95,44,69,50,77,85

Mean predicted aligned error: 6.19 Å

pLDDT: mean 85.82, std 9.51, range [58.22, 97.06]

Secondary structure (DSSP, 8-state):
----------SS-HHHHHHHHHHHHHHHHHHH--STT-EEEEEEEEEEEEETTEEEEEEEEEEE-TTTS-HHHHTTS-GGGGEEEEEEEEETTEEEE-

Organism: Geospiza parvula (NCBI:txid87175)

Foldseek 3Di:
DDDDDDDDDDPDDLVVVVVVVVVCVVVVQVVQDDDPQTGKDWPDWDWDAPDDLGTFIKTKMKGQCLVVDDPVVSVPDDNVVRIDIKIWGDNPVDIDID